Protein AF-A0A942Z5J0-F1 (afdb_monomer_lite)

Structure (mmCIF, N/CA/C/O backbone):
data_AF-A0A942Z5J0-F1
#
_entry.id   AF-A0A942Z5J0-F1
#
loop_
_atom_site.group_PDB
_atom_site.id
_atom_site.type_symbol
_atom_site.label_atom_id
_atom_site.label_alt_id
_atom_site.label_comp_id
_atom_site.label_asym_id
_a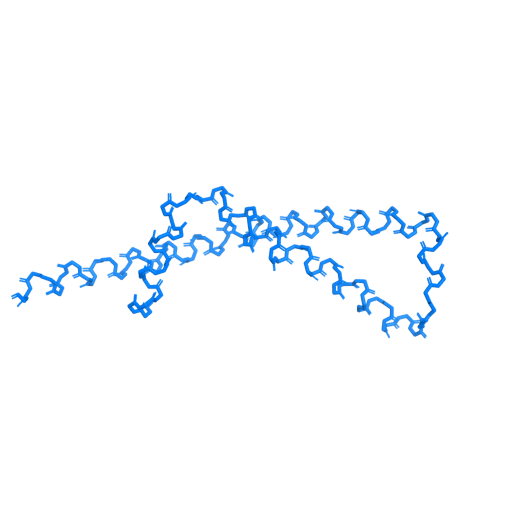tom_site.label_entity_id
_atom_site.label_seq_id
_atom_site.pdbx_PDB_ins_code
_atom_site.Cartn_x
_atom_site.Cartn_y
_atom_site.Cartn_z
_atom_site.occupancy
_atom_site.B_iso_or_equiv
_atom_site.auth_seq_id
_atom_site.auth_comp_id
_atom_site.auth_asym_id
_atom_site.auth_atom_id
_atom_site.pdbx_PDB_model_num
ATOM 1 N N . MET A 1 1 ? -9.264 -3.377 17.286 1.00 82.25 1 MET A N 1
ATOM 2 C CA . MET A 1 1 ? -8.324 -2.344 16.786 1.00 82.25 1 MET A CA 1
ATOM 3 C C . MET A 1 1 ? -7.828 -1.597 18.017 1.00 82.25 1 MET A C 1
ATOM 5 O O . MET A 1 1 ? -8.630 -1.416 18.917 1.00 82.25 1 MET A O 1
ATOM 9 N N . LYS A 1 2 ? -6.543 -1.234 18.152 1.00 88.69 2 LYS A N 1
ATOM 10 C CA . LYS A 1 2 ? -6.121 -0.451 19.341 1.00 88.69 2 LYS A CA 1
ATOM 11 C C . LYS A 1 2 ? -6.751 0.950 19.293 1.00 88.69 2 LYS A C 1
ATOM 13 O O . LYS A 1 2 ? -6.983 1.452 18.199 1.00 88.69 2 LYS A O 1
ATOM 18 N N . GLU A 1 3 ? -6.955 1.614 20.429 1.00 86.31 3 GLU A N 1
ATOM 19 C CA . GLU A 1 3 ? -7.597 2.945 20.492 1.00 86.31 3 GLU A CA 1
ATOM 20 C C . GLU A 1 3 ? -6.907 3.988 19.590 1.00 86.31 3 GLU A C 1
ATOM 22 O O . GLU A 1 3 ? -7.546 4.604 18.741 1.00 86.31 3 GLU A O 1
ATOM 27 N N . LYS A 1 4 ? -5.570 4.083 19.641 1.00 87.56 4 LYS A N 1
ATOM 28 C CA . LYS A 1 4 ? -4.791 4.941 18.723 1.00 87.56 4 LYS A CA 1
ATOM 29 C C . LYS A 1 4 ? -5.033 4.616 17.241 1.00 87.56 4 LYS A C 1
ATOM 31 O O . LYS A 1 4 ? -5.092 5.512 16.405 1.00 87.56 4 LYS A O 1
ATOM 36 N N . GLN A 1 5 ? -5.173 3.331 16.905 1.00 87.12 5 GLN A N 1
ATOM 37 C CA . GLN A 1 5 ? -5.455 2.892 15.533 1.00 87.12 5 GLN A CA 1
ATOM 38 C C . GLN A 1 5 ? -6.894 3.217 15.125 1.00 87.12 5 GLN A C 1
ATOM 40 O O . GLN A 1 5 ? -7.127 3.523 13.962 1.00 87.12 5 GLN A O 1
ATOM 45 N N . PHE A 1 6 ? -7.837 3.179 16.068 1.00 90.19 6 PHE A N 1
ATOM 46 C CA . PHE A 1 6 ? -9.230 3.556 15.851 1.00 90.19 6 PHE A CA 1
ATOM 47 C C . PHE A 1 6 ? -9.363 5.039 15.522 1.00 90.19 6 PHE A C 1
ATOM 49 O O . PHE A 1 6 ? -9.966 5.369 14.503 1.00 90.19 6 PHE A O 1
ATOM 56 N N . HIS A 1 7 ? -8.730 5.923 16.297 1.00 90.69 7 HIS A N 1
ATOM 57 C CA . HIS A 1 7 ? -8.725 7.358 15.995 1.00 90.69 7 HIS A CA 1
ATOM 58 C C . HIS A 1 7 ? -8.067 7.654 14.647 1.00 90.69 7 HIS A C 1
ATOM 60 O O . HIS A 1 7 ? -8.677 8.299 13.797 1.00 90.69 7 HIS A O 1
ATOM 66 N N . LYS A 1 8 ? -6.880 7.086 14.397 1.00 90.50 8 LYS A N 1
ATOM 67 C CA . LYS A 1 8 ? -6.179 7.256 13.118 1.00 90.50 8 LYS A CA 1
ATOM 68 C C . LYS A 1 8 ? -6.999 6.742 11.932 1.00 90.50 8 LYS A C 1
ATOM 70 O O . LYS A 1 8 ? -7.056 7.393 10.895 1.00 90.50 8 LYS A O 1
ATOM 75 N N . TRP A 1 9 ? -7.638 5.577 12.065 1.00 91.50 9 TRP A N 1
ATOM 76 C CA . TRP A 1 9 ? -8.503 5.047 11.011 1.00 91.50 9 TRP A CA 1
ATOM 77 C C . TRP A 1 9 ? -9.742 5.917 10.798 1.00 91.50 9 TRP A C 1
ATOM 79 O O . TRP A 1 9 ? -10.135 6.109 9.656 1.00 91.50 9 TRP A O 1
ATOM 89 N N . THR A 1 10 ? -10.330 6.467 11.863 1.00 90.88 10 THR A N 1
ATOM 90 C CA . THR A 1 10 ? -11.496 7.361 11.772 1.00 90.88 10 THR A CA 1
ATOM 91 C C . THR A 1 10 ? -11.162 8.612 10.958 1.00 90.88 10 THR A C 1
ATOM 93 O O . THR A 1 10 ? -11.867 8.910 9.999 1.00 90.88 10 THR A O 1
ATOM 96 N N . GLU A 1 11 ? -10.029 9.256 11.244 1.00 92.06 11 GLU A N 1
ATOM 97 C CA . GLU A 1 11 ? -9.555 10.429 10.494 1.00 92.06 11 GLU A CA 1
ATOM 98 C C . GLU A 1 11 ? -9.234 10.090 9.023 1.00 92.06 11 GLU A C 1
ATOM 100 O O . GLU A 1 11 ? -9.563 10.830 8.095 1.00 92.06 11 GLU A O 1
ATOM 105 N N . LEU A 1 12 ? -8.608 8.933 8.773 1.00 89.62 12 LEU A N 1
ATOM 106 C CA . LEU A 1 12 ? -8.323 8.468 7.411 1.00 89.62 12 LEU A CA 1
ATOM 107 C C . LEU A 1 12 ? -9.598 8.124 6.633 1.00 89.62 12 LEU A C 1
ATOM 109 O O . LEU A 1 12 ? -9.665 8.362 5.428 1.00 89.62 12 LEU A O 1
ATOM 113 N N . ARG A 1 13 ? -10.609 7.581 7.314 1.00 91.38 13 ARG A N 1
ATOM 114 C CA . ARG A 1 13 ? -11.922 7.265 6.749 1.00 91.38 13 ARG A CA 1
ATOM 115 C C . ARG A 1 13 ? -12.651 8.524 6.289 1.00 91.38 13 ARG A C 1
ATOM 117 O O . ARG A 1 13 ? -13.260 8.497 5.222 1.00 91.38 13 ARG A O 1
ATOM 124 N N . GLU A 1 14 ? -12.597 9.601 7.071 1.00 92.19 14 GLU A N 1
ATOM 125 C CA . GLU A 1 14 ? -13.250 10.883 6.757 1.00 92.19 14 GLU A CA 1
ATOM 126 C C . GLU A 1 14 ? -12.727 11.493 5.452 1.00 92.19 14 GLU A C 1
ATOM 128 O O . GLU A 1 14 ? -13.479 12.110 4.703 1.00 92.19 14 GLU A O 1
ATOM 133 N N . LYS A 1 15 ? -11.461 11.226 5.114 1.00 89.81 15 LYS A N 1
ATOM 134 C CA . LYS A 1 15 ? -10.835 11.631 3.844 1.00 89.81 15 LYS A CA 1
ATOM 135 C C . LYS A 1 15 ? -11.354 10.849 2.624 1.00 89.81 15 LYS A C 1
ATOM 137 O O . LYS A 1 15 ? -11.040 11.217 1.492 1.00 89.81 15 LYS A O 1
ATOM 142 N N . GLY A 1 16 ? -12.141 9.793 2.838 1.00 91.06 16 GLY A N 1
ATOM 143 C CA . GLY A 1 16 ? -12.853 9.045 1.804 1.00 91.06 16 GLY A CA 1
ATOM 144 C C . GLY A 1 16 ? -12.115 7.820 1.250 1.00 91.06 16 GLY A C 1
ATOM 145 O O . GLY A 1 16 ? -10.885 7.750 1.183 1.00 91.06 16 GLY A O 1
ATOM 146 N N . LYS A 1 17 ? -12.907 6.846 0.783 1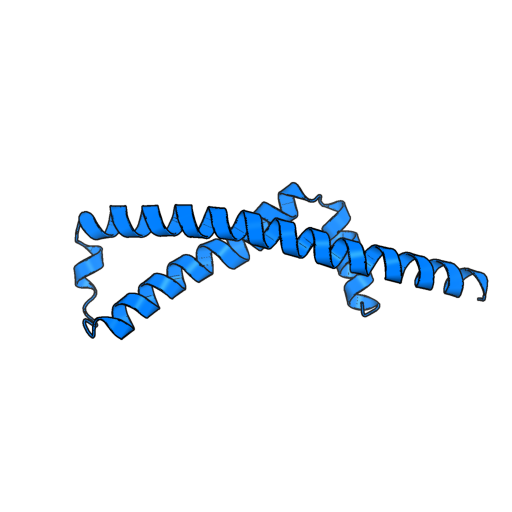.00 90.31 17 LYS A N 1
ATOM 147 C CA . LYS A 1 17 ? -12.435 5.554 0.254 1.00 90.31 17 LYS A CA 1
ATOM 148 C C . LYS A 1 17 ? -11.549 5.706 -0.980 1.00 90.31 17 LYS A C 1
ATOM 150 O O . LYS A 1 17 ? -10.497 5.082 -1.059 1.00 90.31 17 LYS A O 1
ATOM 155 N N . THR A 1 18 ? -11.962 6.532 -1.940 1.00 87.69 18 THR A N 1
ATOM 156 C CA . THR A 1 18 ? -11.243 6.705 -3.210 1.00 87.69 18 THR A CA 1
ATOM 157 C C . THR A 1 18 ? -9.835 7.243 -2.972 1.00 87.69 18 THR A C 1
ATOM 159 O O . THR A 1 18 ? -8.867 6.668 -3.463 1.00 87.69 18 THR A O 1
ATOM 162 N N . LYS A 1 19 ? -9.700 8.278 -2.131 1.00 90.06 19 LYS A N 1
ATOM 163 C CA . LYS A 1 19 ? -8.401 8.852 -1.757 1.00 90.06 19 LYS A CA 1
ATOM 164 C C . LYS A 1 19 ? -7.516 7.833 -1.037 1.00 90.06 19 LYS A C 1
ATOM 166 O O . LYS A 1 19 ? -6.324 7.759 -1.323 1.00 90.06 19 LYS A O 1
ATOM 171 N N . TYR A 1 20 ? -8.092 7.013 -0.157 1.00 91.50 20 TYR A N 1
ATOM 172 C CA . TYR A 1 20 ? -7.351 5.939 0.500 1.00 91.50 20 TYR A CA 1
ATOM 173 C C . TYR A 1 20 ? -6.812 4.904 -0.492 1.00 91.50 20 TYR A C 1
ATOM 175 O O . TYR A 1 20 ? -5.649 4.533 -0.400 1.00 91.50 20 TYR A O 1
ATOM 183 N N . VAL A 1 21 ? -7.626 4.450 -1.448 1.00 91.12 21 VAL A N 1
ATOM 184 C CA . VAL A 1 21 ? -7.207 3.441 -2.434 1.00 91.12 21 VAL A CA 1
ATOM 185 C C . VAL A 1 21 ? -6.090 3.975 -3.330 1.00 91.12 21 VAL A C 1
ATOM 187 O O . VAL A 1 21 ? -5.096 3.283 -3.525 1.00 91.12 21 VAL A O 1
ATOM 190 N N . TRP A 1 22 ? -6.199 5.216 -3.811 1.00 86.75 22 TRP A N 1
ATOM 191 C CA . TRP A 1 22 ? -5.137 5.833 -4.610 1.00 86.75 22 TRP A CA 1
ATOM 192 C C . TRP A 1 22 ? -3.835 5.992 -3.822 1.00 86.75 22 TRP A C 1
ATOM 194 O O . TRP A 1 22 ? -2.781 5.560 -4.279 1.00 86.75 22 TRP A O 1
ATOM 204 N N . ILE A 1 23 ? -3.896 6.555 -2.614 1.00 87.69 23 ILE A N 1
ATOM 205 C CA . ILE A 1 23 ? -2.691 6.807 -1.816 1.00 87.69 23 ILE A CA 1
ATOM 206 C C . ILE A 1 23 ? -2.107 5.492 -1.293 1.00 87.69 23 ILE A C 1
ATOM 208 O O . ILE A 1 23 ? -0.960 5.161 -1.569 1.00 87.69 23 ILE A O 1
ATOM 212 N N . TYR A 1 24 ? -2.882 4.717 -0.544 1.00 84.88 24 TYR A N 1
ATOM 213 C CA . TYR A 1 24 ? -2.363 3.553 0.173 1.00 84.88 24 TYR A CA 1
ATOM 214 C C . TYR A 1 24 ? -2.309 2.280 -0.672 1.00 84.88 24 TYR A C 1
ATOM 216 O O . TYR A 1 24 ? -1.487 1.413 -0.395 1.00 84.88 24 TYR A O 1
ATOM 224 N N . GLY A 1 25 ? -3.171 2.155 -1.682 1.00 80.25 25 GLY A N 1
ATOM 225 C CA . GLY A 1 25 ? -3.175 1.015 -2.598 1.00 80.25 25 GLY A CA 1
ATOM 226 C C . GLY A 1 25 ? -2.210 1.195 -3.768 1.00 80.25 25 GLY A C 1
ATOM 227 O O . GLY A 1 25 ? -1.415 0.306 -4.050 1.00 80.25 25 GLY A O 1
ATOM 228 N N . VAL A 1 26 ? -2.233 2.347 -4.440 1.00 82.31 26 VAL A N 1
ATOM 229 C CA . VAL A 1 26 ? -1.405 2.564 -5.640 1.00 82.31 26 VAL A CA 1
ATOM 230 C C . VAL A 1 26 ? -0.055 3.184 -5.286 1.00 82.31 26 VAL A C 1
ATOM 232 O O . VAL A 1 26 ? 0.978 2.590 -5.583 1.00 82.31 26 VAL A O 1
ATOM 235 N N . ILE A 1 27 ? -0.040 4.333 -4.604 1.00 83.12 27 ILE A N 1
ATOM 236 C CA . ILE A 1 27 ? 1.209 5.077 -4.358 1.00 83.12 27 ILE A CA 1
ATOM 237 C C . ILE A 1 27 ? 2.109 4.364 -3.342 1.00 83.12 27 ILE A C 1
ATOM 239 O O . ILE A 1 27 ? 3.298 4.210 -3.587 1.00 83.12 27 ILE A O 1
ATOM 243 N N . PHE A 1 28 ? 1.565 3.908 -2.212 1.00 84.38 28 PHE A N 1
ATOM 244 C CA . PHE A 1 28 ? 2.361 3.265 -1.156 1.00 84.38 28 PHE A CA 1
ATOM 245 C C . PHE A 1 28 ? 2.578 1.760 -1.344 1.00 84.38 28 PHE A C 1
ATOM 247 O O . PHE A 1 28 ? 3.430 1.200 -0.658 1.00 84.38 28 PHE A O 1
ATOM 254 N N . TRP A 1 29 ? 1.817 1.094 -2.217 1.00 80.81 29 TRP A N 1
ATOM 255 C CA . TRP A 1 29 ? 1.936 -0.355 -2.414 1.00 80.81 29 TRP A CA 1
ATOM 256 C C . TRP A 1 29 ? 2.261 -0.709 -3.866 1.00 80.81 29 TRP A C 1
ATOM 258 O O . TRP A 1 29 ? 3.316 -1.282 -4.112 1.00 80.81 29 TRP A O 1
ATOM 268 N N . GLY A 1 30 ? 1.444 -0.293 -4.837 1.00 78.88 30 GLY A N 1
ATOM 269 C CA . GLY A 1 30 ? 1.679 -0.572 -6.261 1.00 78.88 30 GLY A CA 1
ATOM 270 C C . GLY A 1 30 ? 3.036 -0.086 -6.792 1.00 78.88 30 GLY A C 1
ATOM 271 O O . GLY A 1 30 ? 3.781 -0.879 -7.364 1.00 78.88 30 GLY A O 1
ATOM 272 N N . ILE A 1 31 ? 3.387 1.187 -6.571 1.00 80.12 31 ILE A N 1
ATOM 273 C CA . ILE A 1 31 ? 4.647 1.767 -7.079 1.00 80.12 31 ILE A CA 1
ATOM 274 C C . ILE A 1 31 ? 5.884 1.107 -6.433 1.00 80.12 31 ILE A C 1
ATOM 276 O O . ILE A 1 31 ? 6.749 0.640 -7.177 1.00 80.12 31 ILE A O 1
ATOM 280 N N . PRO A 1 32 ? 5.992 0.987 -5.092 1.00 86.62 32 PRO A N 1
ATOM 281 C CA . PRO A 1 32 ? 7.131 0.313 -4.472 1.00 86.62 32 PRO A CA 1
ATOM 282 C C . PRO A 1 32 ? 7.264 -1.153 -4.880 1.00 86.62 32 PRO A C 1
ATOM 284 O O . PRO A 1 32 ? 8.381 -1.613 -5.090 1.00 86.62 32 PRO A O 1
ATOM 287 N N . VAL A 1 33 ? 6.153 -1.884 -5.029 1.00 85.19 33 VAL A N 1
ATOM 288 C CA . VAL A 1 33 ? 6.184 -3.289 -5.467 1.00 85.19 33 VAL A CA 1
ATOM 289 C C . VAL A 1 33 ? 6.663 -3.405 -6.913 1.00 85.19 33 VAL A C 1
ATOM 291 O O . VAL A 1 33 ? 7.457 -4.295 -7.204 1.00 85.19 33 VAL A O 1
ATOM 294 N N . ALA A 1 34 ? 6.260 -2.496 -7.804 1.00 81.06 34 ALA A N 1
ATOM 295 C CA . ALA A 1 34 ? 6.768 -2.468 -9.175 1.00 81.06 34 ALA A CA 1
ATOM 296 C C . ALA A 1 34 ? 8.290 -2.254 -9.205 1.00 81.06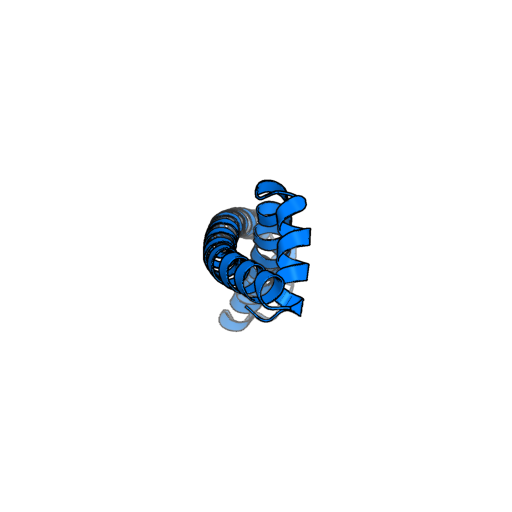 34 ALA A C 1
ATOM 298 O O . ALA A 1 34 ? 9.005 -3.015 -9.856 1.00 81.06 34 ALA A O 1
ATOM 299 N N . ILE A 1 35 ? 8.796 -1.289 -8.432 1.00 84.06 35 ILE A N 1
ATOM 300 C CA . ILE A 1 35 ? 10.240 -1.035 -8.309 1.00 84.06 35 ILE A CA 1
ATOM 301 C C . ILE A 1 35 ? 10.959 -2.260 -7.728 1.00 84.06 35 ILE A C 1
ATOM 303 O O . ILE A 1 35 ? 11.971 -2.702 -8.269 1.00 84.06 35 ILE A O 1
ATOM 307 N N . LEU A 1 36 ? 10.419 -2.851 -6.660 1.00 87.12 36 LEU A N 1
ATOM 308 C CA . LEU A 1 36 ? 10.998 -4.035 -6.026 1.00 87.12 36 LEU A CA 1
ATOM 309 C C . LEU A 1 36 ? 11.022 -5.238 -6.977 1.00 87.12 36 LEU A C 1
ATOM 311 O O . LEU A 1 36 ? 11.972 -6.015 -6.958 1.00 87.12 36 LEU A O 1
ATOM 315 N N . SER A 1 37 ? 10.004 -5.379 -7.830 1.00 81.94 37 SER A N 1
ATOM 316 C CA . SER A 1 37 ? 9.940 -6.451 -8.824 1.00 81.94 37 SER A CA 1
ATOM 317 C C . SER A 1 37 ? 11.061 -6.351 -9.858 1.00 81.94 37 SER A C 1
ATOM 319 O O . SER A 1 37 ? 11.613 -7.376 -10.242 1.00 81.94 37 SER A O 1
ATOM 321 N N . GLU A 1 38 ? 11.457 -5.140 -10.261 1.00 80.38 38 GLU A N 1
ATOM 322 C CA . GLU A 1 38 ? 12.597 -4.959 -11.168 1.00 80.38 38 GLU A CA 1
ATOM 323 C C . GLU A 1 38 ? 13.920 -5.338 -10.510 1.00 80.38 38 GLU A C 1
ATOM 325 O O . GLU A 1 38 ? 14.771 -5.956 -11.147 1.00 80.38 38 GLU A O 1
ATOM 330 N N . ILE A 1 39 ? 14.084 -5.002 -9.229 1.00 82.88 39 ILE A N 1
ATOM 331 C CA . ILE A 1 39 ? 15.270 -5.392 -8.460 1.00 82.88 39 ILE A CA 1
ATOM 332 C C . ILE A 1 39 ? 15.326 -6.918 -8.336 1.00 82.88 39 ILE A C 1
ATOM 334 O O . ILE A 1 39 ? 16.376 -7.515 -8.554 1.00 82.88 39 ILE A O 1
ATOM 338 N N . LEU A 1 40 ? 14.196 -7.564 -8.033 1.00 84.00 40 LEU A N 1
ATOM 339 C CA . LEU A 1 40 ? 14.113 -9.023 -7.938 1.00 84.00 40 LEU A CA 1
ATOM 340 C C . LEU A 1 40 ? 14.455 -9.713 -9.259 1.00 84.00 40 LEU A C 1
ATOM 342 O O . LEU A 1 40 ? 15.204 -10.682 -9.244 1.00 84.00 40 LEU A O 1
ATOM 346 N N . VAL A 1 41 ? 13.946 -9.218 -10.389 1.00 80.62 41 VAL A N 1
ATOM 347 C CA . VAL A 1 41 ? 14.256 -9.790 -11.709 1.00 80.62 41 VAL A CA 1
ATOM 348 C C . VAL A 1 41 ? 15.756 -9.710 -12.002 1.00 80.62 41 VAL A C 1
ATOM 350 O O . VAL A 1 41 ? 16.352 -10.715 -12.370 1.00 80.62 41 VAL A O 1
ATOM 353 N N . GLN A 1 42 ? 16.399 -8.570 -11.736 1.00 74.81 42 GLN A N 1
ATOM 354 C CA . GLN A 1 42 ? 17.852 -8.431 -11.919 1.00 74.81 42 GLN A CA 1
ATOM 355 C C . GLN A 1 42 ? 18.665 -9.367 -11.018 1.00 74.81 42 GLN A C 1
ATOM 357 O O . GLN A 1 42 ? 19.674 -9.918 -11.453 1.00 74.81 42 GLN A O 1
ATOM 362 N N . LEU A 1 43 ? 18.230 -9.560 -9.767 1.00 80.25 43 LEU A N 1
ATOM 363 C CA . LEU A 1 43 ? 18.881 -10.490 -8.844 1.00 80.25 43 LEU A CA 1
ATOM 364 C C . LEU A 1 43 ? 18.771 -11.946 -9.315 1.00 80.25 43 LEU A C 1
ATOM 366 O O . LEU A 1 43 ? 19.712 -12.710 -9.120 1.00 80.25 43 LEU A O 1
ATOM 370 N N . LEU A 1 44 ? 17.639 -12.329 -9.911 1.00 81.06 44 LEU A N 1
ATOM 371 C CA . LEU A 1 44 ? 17.388 -13.691 -10.391 1.00 81.06 44 LEU A CA 1
ATOM 372 C C . LEU A 1 44 ? 18.093 -13.990 -11.718 1.00 81.06 44 LEU A C 1
AT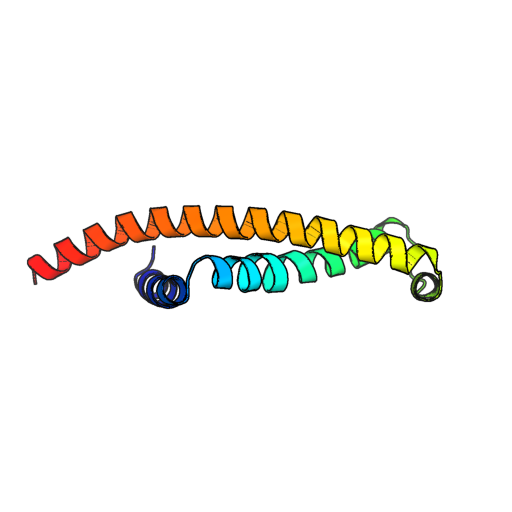OM 374 O O . LEU A 1 44 ? 18.604 -15.093 -11.890 1.00 81.06 44 LEU A O 1
ATOM 378 N N . ASP A 1 45 ? 18.164 -13.015 -12.623 1.00 74.56 45 ASP A N 1
ATOM 379 C CA . ASP A 1 45 ? 18.807 -13.180 -13.932 1.00 74.56 45 ASP A CA 1
ATOM 380 C C . ASP A 1 45 ? 20.346 -13.145 -13.848 1.00 74.56 45 ASP A C 1
ATOM 382 O O . ASP A 1 45 ? 21.026 -13.354 -14.853 1.00 74.56 45 ASP A O 1
ATOM 386 N N . GLY A 1 46 ? 20.923 -12.852 -12.672 1.00 67.88 46 GLY A N 1
ATOM 387 C CA . GLY A 1 46 ? 22.375 -12.795 -12.437 1.00 67.88 46 GLY A CA 1
ATOM 388 C C . GLY A 1 46 ? 23.103 -11.681 -13.202 1.00 67.88 46 GLY A C 1
ATOM 389 O O . GLY A 1 46 ? 24.316 -11.514 -13.070 1.00 67.88 46 GLY A O 1
ATOM 390 N N . ASN A 1 47 ? 22.370 -10.898 -13.994 1.00 62.06 47 ASN A N 1
ATOM 391 C CA . ASN A 1 47 ? 22.867 -9.774 -14.767 1.00 62.06 47 ASN A CA 1
ATOM 392 C C . ASN A 1 47 ? 22.763 -8.495 -13.933 1.00 62.06 47 ASN A C 1
ATOM 394 O O . ASN A 1 47 ? 21.791 -7.749 -14.010 1.00 62.06 47 ASN A O 1
ATOM 398 N N . TYR A 1 48 ? 23.818 -8.200 -13.177 1.00 63.62 48 TYR A N 1
ATOM 399 C CA . TYR A 1 48 ? 23.963 -6.963 -12.395 1.00 63.62 48 TYR A CA 1
ATOM 400 C C . TYR A 1 48 ? 24.297 -5.724 -13.252 1.00 63.62 48 TYR A C 1
ATOM 402 O O . TYR A 1 48 ? 24.863 -4.751 -12.755 1.00 63.62 48 TYR A O 1
ATOM 410 N N . SER A 1 49 ? 24.019 -5.760 -14.557 1.00 62.91 49 SER A N 1
ATOM 411 C CA . SER A 1 49 ? 24.351 -4.667 -15.471 1.00 62.91 49 SER A CA 1
ATOM 412 C C . SER A 1 49 ? 23.171 -3.719 -15.626 1.00 62.91 49 SER A C 1
ATOM 414 O O . SER A 1 49 ? 22.105 -4.135 -16.060 1.00 62.91 49 SER A O 1
ATOM 416 N N . PHE A 1 50 ? 23.379 -2.423 -15.386 1.00 65.25 50 PHE A N 1
ATOM 417 C CA . PHE A 1 50 ? 22.385 -1.367 -15.637 1.00 65.25 50 PHE A CA 1
ATOM 418 C C . PHE A 1 50 ? 22.111 -1.103 -17.131 1.00 65.25 50 PHE A C 1
ATOM 420 O O . PHE A 1 50 ? 21.305 -0.236 -17.466 1.00 65.25 50 PHE A O 1
ATOM 427 N N . GLY A 1 51 ? 22.747 -1.848 -18.046 1.00 58.28 51 GLY A N 1
ATOM 428 C CA . GLY A 1 51 ? 22.567 -1.697 -19.493 1.00 58.28 51 GLY A CA 1
ATOM 429 C C . GLY A 1 51 ? 21.126 -1.910 -19.977 1.00 58.28 51 GLY A C 1
ATOM 430 O O . GLY A 1 51 ? 20.745 -1.367 -21.012 1.00 58.28 51 GLY A O 1
ATOM 431 N N . PHE A 1 52 ? 20.289 -2.619 -19.210 1.00 62.50 52 PHE A N 1
ATOM 432 C CA . PHE A 1 52 ? 18.866 -2.776 -19.531 1.00 62.50 52 PHE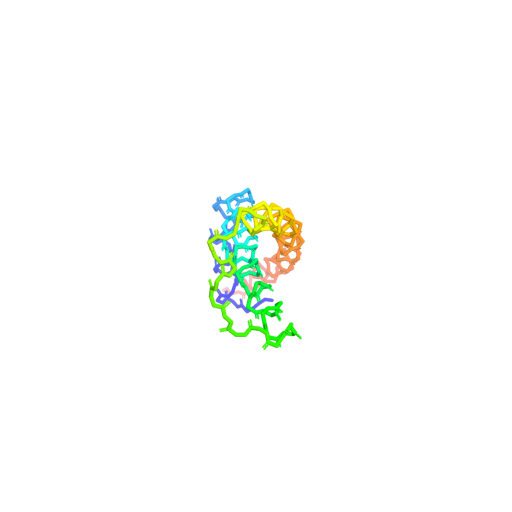 A CA 1
ATOM 433 C C . PHE A 1 52 ? 18.104 -1.438 -19.544 1.00 62.50 52 PHE A C 1
ATOM 435 O O . PHE A 1 52 ? 17.144 -1.313 -20.296 1.00 62.50 52 PHE A O 1
ATO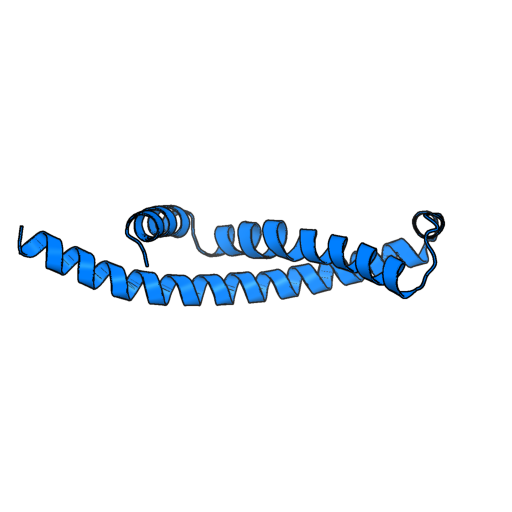M 442 N N . LEU A 1 53 ? 18.541 -0.425 -18.780 1.00 63.59 53 LEU A N 1
ATOM 443 C CA . LEU A 1 53 ? 17.882 0.891 -18.706 1.00 63.59 53 LEU A CA 1
ATOM 444 C C . LEU A 1 53 ? 17.912 1.655 -20.040 1.00 63.59 53 LEU A C 1
ATOM 446 O O . LEU A 1 53 ? 17.084 2.533 -20.272 1.00 63.59 53 LEU A O 1
ATOM 450 N N . TYR A 1 54 ? 18.858 1.323 -20.918 1.00 65.81 54 TYR A N 1
ATOM 451 C CA . TYR A 1 54 ? 19.008 1.940 -22.238 1.00 65.81 54 TYR A CA 1
ATOM 452 C C . TYR A 1 54 ? 18.313 1.162 -23.359 1.00 65.81 54 TYR A C 1
ATOM 454 O O . TYR A 1 54 ? 18.368 1.569 -24.517 1.00 65.81 54 TYR A O 1
ATOM 462 N N . ASN A 1 55 ? 17.645 0.053 -23.034 1.00 70.44 55 ASN A N 1
ATOM 463 C CA . ASN A 1 55 ? 16.999 -0.793 -24.022 1.00 70.44 55 ASN A CA 1
ATOM 464 C C . ASN A 1 55 ? 15.518 -0.410 -24.167 1.00 70.44 55 ASN A C 1
ATOM 466 O O . ASN A 1 55 ? 14.788 -0.361 -23.179 1.00 70.44 55 ASN A O 1
ATOM 470 N N . ASN A 1 56 ? 15.041 -0.174 -25.392 1.00 73.25 56 ASN A N 1
ATOM 471 C CA . ASN A 1 56 ? 13.642 0.223 -25.627 1.00 73.25 56 ASN A CA 1
ATOM 472 C C . ASN A 1 56 ? 12.640 -0.809 -25.079 1.00 73.25 56 ASN A C 1
ATOM 474 O O . ASN A 1 56 ? 11.583 -0.444 -24.571 1.00 73.25 56 ASN A O 1
ATOM 478 N N . ASP A 1 57 ? 13.007 -2.091 -25.098 1.00 77.50 57 ASP A N 1
ATOM 479 C CA . ASP A 1 57 ? 12.189 -3.192 -24.580 1.00 77.50 57 ASP A CA 1
ATOM 480 C C . ASP A 1 57 ? 11.993 -3.134 -23.049 1.00 77.50 57 ASP A C 1
ATOM 482 O O . ASP A 1 57 ? 10.962 -3.560 -22.521 1.00 77.50 57 ASP A O 1
ATOM 486 N N . PHE A 1 58 ? 12.942 -2.535 -22.320 1.00 76.12 58 PHE A N 1
ATOM 487 C CA . PHE A 1 58 ? 12.815 -2.333 -20.878 1.00 76.12 58 PHE A CA 1
ATOM 488 C C . PHE A 1 58 ? 11.686 -1.359 -20.543 1.00 76.12 58 PHE A C 1
ATOM 490 O O . PHE A 1 58 ? 10.881 -1.652 -19.660 1.00 76.12 58 PHE A O 1
ATOM 497 N N . TYR A 1 59 ? 11.574 -0.243 -21.271 1.00 78.62 59 TYR A N 1
ATOM 498 C CA . TYR A 1 59 ? 10.538 0.761 -21.015 1.00 78.62 59 TYR A CA 1
ATOM 499 C C . TYR A 1 59 ? 9.134 0.169 -21.153 1.00 78.62 59 TYR A C 1
ATOM 501 O O . TYR A 1 59 ? 8.307 0.358 -20.262 1.00 78.62 59 TYR A O 1
ATOM 509 N N . TYR A 1 60 ? 8.872 -0.608 -22.208 1.00 81.88 60 TYR A N 1
ATOM 510 C CA . TYR A 1 60 ? 7.569 -1.252 -22.403 1.00 81.88 60 TYR A CA 1
ATOM 511 C C . TYR A 1 60 ? 7.265 -2.291 -21.315 1.00 81.88 60 TYR A C 1
ATOM 513 O O . TYR A 1 60 ? 6.155 -2.317 -20.777 1.00 81.88 60 TYR A O 1
ATOM 521 N N . LYS A 1 61 ? 8.253 -3.111 -20.933 1.00 81.31 61 LYS A N 1
ATOM 522 C CA . LYS A 1 61 ? 8.104 -4.118 -19.868 1.00 81.31 61 LYS A CA 1
ATOM 523 C C . LYS A 1 61 ? 7.902 -3.491 -18.490 1.00 81.31 61 LYS A C 1
ATOM 525 O O . LYS A 1 61 ? 7.089 -3.994 -17.712 1.00 81.31 61 LYS A O 1
ATOM 530 N N . PHE A 1 62 ? 8.616 -2.411 -18.187 1.00 81.38 62 PHE A N 1
ATOM 531 C CA . PHE A 1 62 ? 8.481 -1.670 -16.935 1.00 81.38 62 PHE A CA 1
ATOM 532 C C . PHE A 1 62 ? 7.115 -0.987 -16.849 1.00 81.38 62 PHE A C 1
ATOM 534 O O . PHE A 1 62 ? 6.415 -1.122 -15.846 1.00 81.38 62 PHE A O 1
ATOM 541 N N . LEU A 1 63 ? 6.683 -0.321 -17.925 1.00 84.94 63 LEU A N 1
ATOM 542 C CA . LEU A 1 63 ? 5.384 0.350 -17.974 1.00 84.94 63 LEU A CA 1
ATOM 543 C C . LEU A 1 63 ? 4.230 -0.654 -17.842 1.00 84.94 63 LEU A C 1
ATOM 545 O O . LEU A 1 63 ? 3.289 -0.419 -17.083 1.00 84.94 63 LEU A O 1
ATOM 549 N N . GLY A 1 64 ? 4.333 -1.809 -18.509 1.00 85.75 64 GLY A N 1
ATOM 550 C CA . GLY A 1 64 ? 3.375 -2.906 -18.367 1.00 85.75 64 GLY A CA 1
ATOM 551 C C . GLY A 1 64 ? 3.282 -3.413 -16.926 1.00 85.75 64 GLY A C 1
ATOM 552 O O . GLY A 1 64 ? 2.185 -3.517 -16.375 1.00 85.75 64 GLY A O 1
ATOM 553 N N . ARG A 1 65 ? 4.427 -3.649 -16.272 1.00 82.31 65 ARG A N 1
ATOM 554 C CA . ARG A 1 65 ? 4.478 -4.044 -14.855 1.00 82.31 65 ARG A CA 1
ATOM 555 C C . ARG A 1 65 ? 3.880 -2.976 -13.946 1.00 82.31 65 ARG A C 1
ATOM 557 O O . ARG A 1 65 ? 3.076 -3.309 -13.080 1.00 82.31 65 ARG A O 1
ATOM 564 N N . LEU A 1 66 ? 4.188 -1.701 -14.168 1.00 85.50 66 LEU A N 1
ATOM 565 C CA . LEU A 1 66 ? 3.648 -0.594 -13.379 1.00 85.50 66 LEU A CA 1
ATOM 566 C C . LEU A 1 66 ? 2.120 -0.520 -13.469 1.00 85.50 66 LEU A C 1
ATOM 568 O O . LEU A 1 66 ? 1.462 -0.332 -12.445 1.00 85.50 66 LEU A O 1
ATOM 572 N N . ILE A 1 67 ? 1.540 -0.733 -14.653 1.00 87.56 67 ILE A N 1
ATOM 573 C CA . ILE A 1 67 ? 0.082 -0.788 -14.839 1.00 87.56 67 ILE A CA 1
ATOM 574 C C . ILE A 1 67 ? -0.510 -1.989 -14.090 1.00 87.56 67 ILE A C 1
ATOM 576 O O . ILE A 1 67 ? -1.448 -1.820 -13.308 1.00 87.56 67 ILE A O 1
ATOM 580 N N . ILE A 1 68 ? 0.060 -3.184 -14.266 1.00 89.25 68 ILE A N 1
ATOM 581 C CA . ILE A 1 68 ? -0.416 -4.415 -13.614 1.00 89.25 68 ILE A CA 1
ATOM 582 C C . ILE A 1 68 ? -0.358 -4.282 -12.085 1.00 89.25 68 ILE A C 1
ATOM 584 O O . ILE A 1 68 ? -1.350 -4.547 -11.402 1.00 89.25 68 ILE A O 1
ATOM 588 N N . PHE A 1 69 ? 0.765 -3.819 -11.534 1.00 86.62 69 PHE A N 1
ATOM 589 C CA . PHE A 1 69 ? 0.928 -3.634 -10.091 1.00 86.62 69 PHE A CA 1
ATOM 590 C C . PHE A 1 69 ? 0.086 -2.481 -9.542 1.00 86.62 69 PHE A C 1
ATOM 592 O O . PHE A 1 69 ? -0.390 -2.569 -8.412 1.00 86.62 69 PHE A O 1
ATOM 599 N N . SER A 1 70 ? -0.179 -1.435 -10.329 1.00 85.06 70 SER A N 1
ATOM 600 C CA . SER A 1 70 ? -1.127 -0.382 -9.942 1.00 85.06 70 SER A CA 1
ATOM 601 C C . SER A 1 70 ? -2.548 -0.929 -9.833 1.00 85.06 70 SER A C 1
ATOM 603 O O . SER A 1 70 ? -3.228 -0.668 -8.842 1.00 85.06 70 SER A O 1
ATOM 605 N N . ILE A 1 71 ? -2.982 -1.753 -10.793 1.00 90.00 71 ILE A N 1
ATOM 606 C CA . ILE A 1 71 ? -4.284 -2.433 -10.746 1.00 90.00 71 ILE A CA 1
ATOM 607 C C . ILE A 1 71 ? -4.354 -3.364 -9.530 1.00 90.00 71 ILE A C 1
ATOM 609 O O . ILE A 1 71 ? -5.314 -3.300 -8.757 1.00 90.00 71 ILE A O 1
ATOM 613 N N . ALA A 1 72 ? -3.320 -4.178 -9.298 1.00 89.12 72 ALA A N 1
ATOM 614 C CA . ALA A 1 72 ? -3.227 -5.021 -8.106 1.00 89.12 72 ALA A CA 1
ATOM 615 C C . ALA A 1 72 ? -3.281 -4.187 -6.811 1.00 89.12 72 ALA A C 1
ATOM 617 O O . ALA A 1 72 ? -3.967 -4.559 -5.857 1.00 89.12 72 ALA A O 1
ATOM 618 N N . GLY A 1 73 ? -2.634 -3.021 -6.797 1.00 87.81 73 GLY A N 1
ATOM 619 C CA . GLY A 1 73 ? -2.676 -2.057 -5.703 1.00 87.81 73 GLY A CA 1
ATOM 620 C C . GLY A 1 73 ? -4.064 -1.484 -5.439 1.00 87.81 73 GLY A C 1
ATOM 621 O O . GLY A 1 73 ? -4.448 -1.329 -4.279 1.00 87.81 73 GLY A O 1
ATOM 622 N N . ILE A 1 74 ? -4.871 -1.252 -6.478 1.00 90.38 74 ILE A N 1
ATOM 623 C CA . ILE A 1 74 ? -6.283 -0.869 -6.324 1.00 90.38 74 ILE A CA 1
ATOM 624 C C . ILE A 1 74 ? -7.058 -1.985 -5.616 1.00 90.38 74 ILE A C 1
ATOM 626 O O . ILE A 1 74 ? -7.740 -1.719 -4.621 1.00 90.38 74 ILE A O 1
ATOM 630 N N . PHE A 1 75 ? -6.930 -3.238 -6.070 1.00 91.81 75 PHE A N 1
ATOM 631 C CA . PHE A 1 75 ? -7.590 -4.384 -5.429 1.00 91.81 75 PHE A CA 1
ATOM 632 C C . PHE A 1 75 ? -7.160 -4.551 -3.970 1.00 91.81 75 PHE A C 1
ATOM 634 O O . PHE A 1 75 ? -8.007 -4.719 -3.085 1.00 91.81 75 PHE A O 1
ATOM 641 N N . TYR A 1 76 ? -5.860 -4.434 -3.699 1.00 88.62 76 TYR A N 1
ATOM 642 C CA . TYR A 1 76 ? -5.320 -4.472 -2.345 1.00 88.62 76 TYR A CA 1
ATOM 643 C C . TYR A 1 76 ? -5.878 -3.335 -1.479 1.00 88.62 76 TYR A C 1
ATOM 645 O O . TYR A 1 76 ? -6.379 -3.582 -0.380 1.00 88.62 76 TYR A O 1
ATOM 653 N N . GLY A 1 77 ? -5.880 -2.099 -1.985 1.00 89.25 77 GLY A N 1
ATOM 654 C CA . GLY A 1 77 ? -6.429 -0.931 -1.296 1.00 89.25 77 GLY A CA 1
ATOM 655 C C . GLY A 1 77 ? -7.912 -1.095 -0.954 1.00 89.25 77 GLY A C 1
ATOM 656 O O . GLY A 1 77 ? -8.326 -0.795 0.168 1.00 89.25 77 GLY A O 1
ATOM 657 N N . LEU A 1 78 ? -8.710 -1.638 -1.879 1.00 92.81 78 LEU A N 1
ATOM 658 C CA . LEU A 1 78 ? -10.130 -1.939 -1.662 1.00 92.81 78 LEU A CA 1
ATOM 659 C C . LEU A 1 78 ? -10.339 -3.025 -0.597 1.00 92.81 78 LEU A C 1
ATOM 661 O O . LEU A 1 78 ? -11.197 -2.874 0.280 1.00 92.81 78 LEU A O 1
ATOM 665 N N . SER A 1 79 ? -9.557 -4.104 -0.655 1.00 91.75 79 SER A N 1
ATOM 666 C CA . SER A 1 79 ? -9.618 -5.210 0.308 1.00 91.75 79 SER A CA 1
ATOM 667 C C . SER A 1 79 ? -9.194 -4.768 1.714 1.00 91.75 79 SER A C 1
ATOM 669 O O . SER A 1 79 ? -9.887 -5.038 2.704 1.00 91.75 79 SER A O 1
ATOM 671 N N . SER A 1 80 ? -8.103 -4.003 1.805 1.00 91.38 80 SER A N 1
ATOM 672 C CA . SER A 1 80 ? -7.608 -3.402 3.047 1.00 91.38 80 SER A CA 1
ATOM 673 C C . SER A 1 80 ? -8.638 -2.448 3.650 1.00 91.38 80 SER A C 1
ATOM 675 O O . SER A 1 80 ? -8.961 -2.558 4.836 1.00 91.38 80 SER A O 1
ATOM 677 N N . TRP A 1 81 ? -9.241 -1.577 2.833 1.00 92.19 81 TRP A N 1
ATOM 678 C CA . TRP A 1 81 ? -10.319 -0.692 3.275 1.00 92.19 81 TRP A CA 1
ATOM 679 C C . TRP A 1 81 ? -11.478 -1.483 3.878 1.00 92.19 81 TRP A C 1
ATOM 681 O O . TRP A 1 81 ? -11.864 -1.236 5.018 1.00 92.19 81 TRP A O 1
ATOM 691 N N . LYS A 1 82 ? -11.997 -2.490 3.164 1.00 93.25 82 LYS A N 1
ATOM 692 C CA . LYS A 1 82 ? -13.106 -3.333 3.647 1.00 93.25 82 LYS A CA 1
ATOM 693 C C . LYS A 1 82 ? -12.762 -4.035 4.965 1.00 93.25 82 LYS A C 1
ATOM 695 O O . LYS A 1 82 ? -13.596 -4.121 5.868 1.00 93.25 82 LYS A O 1
ATOM 700 N N . SER A 1 83 ? -11.529 -4.513 5.095 1.00 92.31 83 SER A N 1
ATOM 701 C CA . SER A 1 83 ? -11.044 -5.175 6.308 1.00 92.31 83 SER A CA 1
ATOM 702 C C . SER A 1 83 ? -10.962 -4.219 7.499 1.00 92.31 83 SER A C 1
ATOM 704 O O . SER A 1 83 ? -11.371 -4.572 8.609 1.00 92.31 83 SER A O 1
ATOM 706 N N . ASN A 1 84 ? -10.466 -3.001 7.286 1.00 91.75 84 ASN A N 1
ATOM 707 C CA . ASN A 1 84 ? -10.374 -1.984 8.331 1.00 91.75 84 ASN A CA 1
ATOM 708 C C . ASN A 1 84 ? -11.746 -1.419 8.714 1.00 91.75 84 ASN A C 1
ATOM 710 O O . ASN A 1 84 ? -12.000 -1.215 9.898 1.00 91.75 84 ASN A O 1
ATOM 714 N N . GLU A 1 85 ? -12.667 -1.288 7.762 1.00 93.62 85 GLU A N 1
ATOM 715 C CA . GLU A 1 85 ? -14.065 -0.921 8.006 1.00 93.62 85 GLU A CA 1
ATOM 716 C C . GLU A 1 85 ? -14.780 -1.917 8.919 1.00 93.62 85 GLU A C 1
ATOM 718 O O . GLU A 1 85 ? -15.430 -1.528 9.891 1.00 93.62 85 GLU A O 1
ATOM 723 N N . LYS A 1 86 ? -14.602 -3.219 8.664 1.00 92.31 86 LYS A N 1
ATOM 724 C CA . LYS A 1 86 ? -15.151 -4.271 9.529 1.00 92.31 86 LYS A CA 1
ATOM 725 C C . LYS A 1 86 ? -14.619 -4.145 10.959 1.00 92.31 86 LYS A C 1
ATOM 727 O O . LYS A 1 86 ? -15.392 -4.226 11.912 1.00 92.31 86 LYS A O 1
ATOM 732 N N . LYS A 1 87 ? -13.310 -3.917 11.116 1.00 91.94 87 LYS A N 1
ATOM 733 C CA . LYS A 1 87 ? -12.669 -3.729 12.430 1.00 91.94 87 LYS A CA 1
ATOM 734 C C . LYS A 1 87 ? -13.160 -2.457 13.127 1.00 91.94 87 LYS A C 1
ATOM 736 O O . LYS A 1 87 ? -13.407 -2.494 14.329 1.00 91.94 87 LYS A O 1
ATOM 741 N N . TRP A 1 88 ? -13.314 -1.363 12.386 1.00 93.75 88 TRP A N 1
ATOM 742 C CA . TRP A 1 88 ? -13.779 -0.083 12.913 1.00 93.75 88 TRP A CA 1
ATOM 743 C C . TRP A 1 88 ? -15.225 -0.150 13.396 1.00 93.75 88 TRP A C 1
ATOM 745 O O . TRP A 1 88 ? -15.503 0.321 14.493 1.00 93.75 88 TRP A O 1
ATOM 755 N N . ASN A 1 89 ? -16.124 -0.801 12.650 1.00 92.75 89 ASN A N 1
ATOM 756 C CA . ASN A 1 89 ? -17.517 -0.976 13.069 1.00 92.75 89 ASN A CA 1
ATOM 757 C C . ASN A 1 89 ? -17.608 -1.696 14.421 1.00 92.75 89 ASN A C 1
ATOM 759 O O . ASN A 1 89 ? -18.282 -1.214 15.326 1.00 92.75 89 ASN A O 1
ATOM 763 N N . VAL A 1 90 ? -16.876 -2.803 14.592 1.00 92.69 90 VAL A N 1
ATOM 764 C CA . VAL A 1 90 ? -16.834 -3.544 15.866 1.00 92.69 90 VAL A CA 1
ATOM 765 C C . VAL A 1 90 ? -16.307 -2.669 17.008 1.00 92.69 90 VAL A C 1
ATOM 767 O O . VAL A 1 90 ? -16.873 -2.674 18.101 1.00 92.69 90 VAL A O 1
ATOM 770 N N . GLU A 1 91 ? -15.242 -1.905 16.765 1.00 92.12 91 GLU A N 1
ATOM 771 C CA . GLU A 1 91 ? -14.636 -1.042 17.784 1.00 92.12 91 GLU A CA 1
ATOM 772 C C . GLU A 1 91 ? -15.536 0.148 18.151 1.00 92.12 91 GLU A C 1
ATOM 774 O O . GLU A 1 91 ? -15.671 0.480 19.326 1.00 92.12 91 GLU A O 1
ATOM 779 N N . LYS A 1 92 ? -16.242 0.729 17.174 1.00 91.81 92 LYS A N 1
ATOM 780 C CA . LYS A 1 92 ? -17.209 1.814 17.383 1.00 91.81 92 LYS A CA 1
ATOM 781 C C . LYS A 1 92 ? -18.298 1.413 18.378 1.00 91.81 92 LYS A C 1
ATOM 783 O O . LYS A 1 92 ? -18.615 2.187 19.283 1.00 91.81 92 LYS A O 1
ATOM 788 N N . TYR A 1 93 ? -18.847 0.201 18.251 1.00 90.00 93 TYR A N 1
ATOM 789 C CA . TYR A 1 93 ? -19.841 -0.304 19.204 1.00 90.00 93 TYR A CA 1
ATOM 790 C C . TYR A 1 93 ? -19.263 -0.409 20.620 1.00 90.00 93 TYR A C 1
ATOM 792 O O . TYR A 1 93 ? -19.894 0.053 21.572 1.00 90.00 93 TYR A O 1
ATOM 800 N N . LYS A 1 94 ? -18.043 -0.942 20.770 1.00 88.81 94 LYS A N 1
ATOM 801 C CA . LYS A 1 94 ? -17.365 -1.039 22.075 1.00 88.81 94 LYS A CA 1
ATOM 802 C C . LYS A 1 94 ? -17.136 0.335 22.702 1.00 88.81 94 LYS A C 1
ATOM 804 O O . LYS A 1 94 ? -17.465 0.524 23.872 1.00 88.81 94 LYS A O 1
ATOM 809 N N . TYR A 1 95 ? -16.657 1.296 21.915 1.00 85.88 95 TYR A N 1
ATOM 810 C CA . TYR A 1 95 ? -16.421 2.668 22.360 1.00 85.88 95 TYR A CA 1
ATOM 811 C C . TYR A 1 95 ? -17.717 3.350 22.828 1.00 85.88 95 TYR A C 1
ATOM 813 O O . TYR A 1 95 ? -17.761 3.917 23.918 1.00 85.88 95 TYR A O 1
ATOM 821 N N . SER A 1 96 ? -18.814 3.211 22.070 1.00 86.38 96 SER A N 1
ATOM 822 C CA . SER A 1 96 ? -20.121 3.769 22.462 1.00 86.38 96 SER A CA 1
ATOM 823 C C . SER A 1 96 ? -20.688 3.161 23.748 1.00 86.38 96 SER A C 1
ATOM 825 O O . SER A 1 96 ? -21.362 3.852 24.507 1.00 86.38 96 SER A O 1
ATOM 827 N N . LYS A 1 97 ? -20.412 1.876 24.011 1.00 86.31 97 LYS A N 1
ATOM 828 C CA . LYS A 1 97 ? -20.878 1.182 25.216 1.00 86.31 97 LYS A CA 1
ATOM 829 C C . LYS A 1 97 ? -20.058 1.574 26.443 1.00 86.31 97 LYS A C 1
ATOM 831 O O . LYS A 1 97 ? -20.633 1.692 27.517 1.00 86.31 97 LYS A O 1
ATOM 836 N N . LYS A 1 98 ? -18.746 1.782 26.280 1.00 85.00 98 LYS A N 1
ATOM 837 C CA . LYS A 1 98 ? -17.855 2.267 27.343 1.00 85.00 98 LYS A CA 1
ATOM 838 C C . LYS A 1 98 ? -18.261 3.672 27.797 1.00 85.00 98 LYS A C 1
ATOM 840 O O . LYS A 1 98 ? -18.563 3.849 28.963 1.00 85.00 98 LYS A O 1
ATOM 845 N N . LYS A 1 99 ? -18.449 4.603 26.853 1.00 82.00 99 LYS A N 1
ATOM 846 C CA . LYS A 1 99 ? -18.857 5.993 27.138 1.00 82.00 99 LYS A CA 1
ATOM 847 C C . LYS A 1 99 ? -20.213 6.137 27.852 1.00 82.00 99 LYS A C 1
ATOM 849 O O . LYS A 1 99 ? -20.485 7.178 28.418 1.00 82.00 99 LYS A O 1
ATOM 854 N N . ARG A 1 100 ? -21.096 5.134 27.784 1.00 78.12 100 ARG A N 1
ATOM 855 C CA . ARG A 1 100 ? -22.388 5.142 28.504 1.00 78.12 100 ARG A CA 1
ATOM 856 C C . ARG A 1 100 ? -22.290 4.645 29.950 1.00 78.12 100 ARG A C 1
ATOM 858 O O . ARG A 1 100 ? -23.289 4.696 30.656 1.00 78.12 100 ARG A O 1
ATOM 865 N N . LYS A 1 101 ? -21.157 4.054 30.333 1.00 70.81 101 LYS A N 1
ATOM 866 C CA . LYS A 1 101 ? -20.910 3.522 31.678 1.00 70.81 101 LYS A CA 1
ATOM 867 C C . LYS A 1 101 ? -20.054 4.450 32.543 1.00 70.81 101 LYS A C 1
ATOM 869 O O . LYS A 1 101 ? -20.014 4.224 33.747 1.00 70.81 101 LYS A O 1
ATOM 874 N N . ASP A 1 102 ? -19.389 5.411 31.911 1.00 65.25 102 ASP A N 1
ATOM 875 C CA . ASP A 1 102 ? -18.614 6.485 32.533 1.00 65.25 102 ASP A CA 1
ATOM 876 C C . ASP A 1 102 ? -19.512 7.726 32.675 1.00 65.25 102 ASP A C 1
ATOM 878 O O . ASP A 1 102 ? -19.379 8.438 33.693 1.00 65.25 102 ASP A O 1
#

Radius of gyration: 19.9 Å; chains: 1; bounding box: 47×25×58 Å

Sequence (102 aa):
MKEKQFHKWTELREKGKTKYVWIYGVIFWGIPVAILSEILVQLLDGNYSFGFLYNNDFYYKFLGRLIIFSIAGIFYGLSSWKSNEKKWNVEKYKYSKKKRKD

Foldseek 3Di:
DDPVVLVVVVVVPVVDLVVQLCVQLQVVFLVVVLVVVVVVVCVVVVPPDPVLVVDPVSVVVSVVSSVVSNVRSSVVSNVVNVVVVVVNVVVVVVVVVVVVVD

Organism: NCBI:txid2683708

Secondary structure (DSSP, 8-state):
--HHHHHHHHHHHHT-HHHHIIIIIIIIIIHHHHHHHHHHHHHHS----GGGGG-HHHHHHHHHHHHHHHHHHHHHHHHHHHHHHHHHHHHHHHHHHHTTT-

pLDDT: mean 84.0, std 8.52, range [58.28, 93.75]